Protein AF-A0A535MXH8-F1 (afdb_monomer_lite)

Radius of gyration: 13.24 Å; chains: 1; bounding box: 32×20×31 Å

Secondary structure (DSSP, 8-state):
-PPTT-------BTTB-----------TT-------PPPPHHHHHHT--

Foldseek 3Di:
DADPPHDDDDAADPPDHDDDDDDADADPVRDRDDDDDDDDPVNSVVVPD

pLDDT: mean 94.67, std 7.38, range [53.0, 98.44]

Structure (mmCIF, N/CA/C/O backbone):
data_AF-A0A535MXH8-F1
#
_entry.id   AF-A0A535MXH8-F1
#
loop_
_atom_site.group_PDB
_atom_site.id
_atom_site.type_symbol
_atom_site.label_atom_id
_atom_site.label_alt_id
_atom_site.label_comp_id
_atom_site.label_asym_id
_atom_site.label_entity_id
_atom_site.label_seq_id
_atom_site.pdbx_PDB_ins_code
_atom_site.Cartn_x
_atom_site.Cartn_y
_atom_site.Cartn_z
_atom_site.occupancy
_atom_site.B_iso_or_equiv
_atom_site.auth_seq_id
_atom_site.auth_comp_id
_atom_site.auth_asym_id
_atom_site.auth_atom_id
_atom_site.pdbx_PDB_model_num
ATOM 1 N N . PHE A 1 1 ? -0.727 -14.135 -4.695 1.00 87.62 1 PHE A N 1
ATOM 2 C CA . PHE A 1 1 ? 0.035 -13.751 -5.892 1.00 87.62 1 PHE A CA 1
ATOM 3 C C . PHE A 1 1 ? -0.715 -12.578 -6.461 1.00 87.62 1 PHE A C 1
ATOM 5 O O . PHE A 1 1 ? -1.928 -12.701 -6.574 1.00 87.62 1 PHE A O 1
ATOM 12 N N . PHE A 1 2 ? -0.021 -11.469 -6.663 1.00 96.06 2 PHE A N 1
ATOM 13 C CA . PHE A 1 2 ? -0.574 -10.290 -7.312 1.00 96.06 2 PHE A CA 1
ATOM 14 C C . PHE A 1 2 ? -0.007 -10.273 -8.721 1.00 96.06 2 PHE A C 1
ATOM 16 O O . PHE A 1 2 ? 1.183 -10.565 -8.894 1.00 96.06 2 PHE A O 1
ATOM 23 N N . ASP A 1 3 ? -0.863 -10.021 -9.700 1.00 96.38 3 ASP A N 1
ATOM 24 C CA . ASP A 1 3 ? -0.423 -9.900 -11.081 1.00 96.38 3 ASP A CA 1
ATOM 25 C C . ASP A 1 3 ? 0.495 -8.671 -11.237 1.00 96.38 3 ASP A C 1
ATOM 27 O O . ASP A 1 3 ? 0.442 -7.735 -10.429 1.00 96.38 3 ASP A O 1
ATOM 31 N N . PRO A 1 4 ? 1.368 -8.649 -12.261 1.00 94.31 4 PRO A N 1
ATOM 32 C CA . PRO A 1 4 ? 2.127 -7.449 -12.588 1.00 94.31 4 PRO A CA 1
ATOM 33 C C . PRO A 1 4 ? 1.198 -6.240 -12.743 1.00 94.31 4 PRO A C 1
ATOM 35 O O . PRO A 1 4 ? 0.134 -6.345 -13.353 1.00 94.31 4 PRO A O 1
ATOM 38 N N . ASP A 1 5 ? 1.615 -5.103 -12.190 1.00 93.25 5 ASP A N 1
ATOM 39 C CA . ASP A 1 5 ? 0.881 -3.830 -12.202 1.00 93.25 5 ASP A CA 1
ATOM 40 C C . ASP A 1 5 ? -0.496 -3.840 -11.495 1.00 93.25 5 ASP A C 1
ATOM 42 O O . ASP A 1 5 ? -1.233 -2.856 -11.579 1.00 93.25 5 ASP A O 1
ATOM 46 N N . GLU A 1 6 ? -0.852 -4.905 -10.764 1.00 97.12 6 GLU A N 1
ATOM 47 C CA . GLU A 1 6 ? -2.077 -4.947 -9.958 1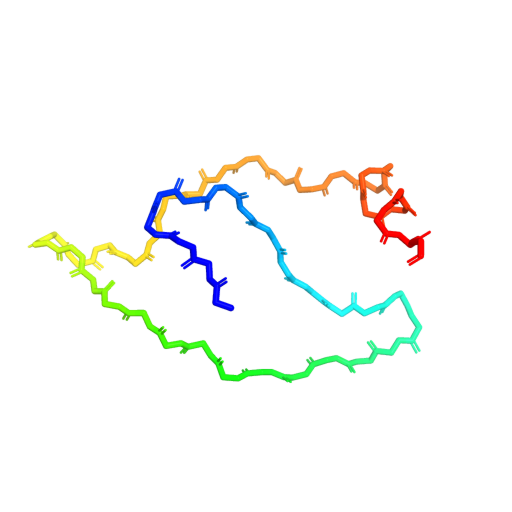.00 97.12 6 GLU A CA 1
ATOM 48 C C . GLU A 1 6 ? -1.982 -3.981 -8.767 1.00 97.12 6 GLU A C 1
ATOM 50 O O . GLU A 1 6 ? -1.067 -4.076 -7.943 1.00 97.12 6 GLU A O 1
ATOM 55 N N . ASP A 1 7 ? -2.958 -3.077 -8.640 1.00 96.56 7 ASP A N 1
ATOM 56 C CA . ASP A 1 7 ? -3.105 -2.231 -7.455 1.00 96.56 7 ASP A CA 1
ATOM 57 C C . ASP A 1 7 ? -3.651 -3.063 -6.291 1.00 96.56 7 ASP A C 1
ATOM 59 O O . ASP A 1 7 ? -4.746 -3.629 -6.363 1.00 96.56 7 ASP A O 1
ATOM 63 N N . HIS A 1 8 ? -2.867 -3.169 -5.223 1.00 97.00 8 HIS A N 1
ATOM 64 C CA . HIS A 1 8 ? -3.190 -4.023 -4.096 1.00 97.00 8 HIS A CA 1
ATOM 65 C C . HIS A 1 8 ? -2.606 -3.500 -2.786 1.00 97.00 8 HIS A C 1
ATOM 67 O O . H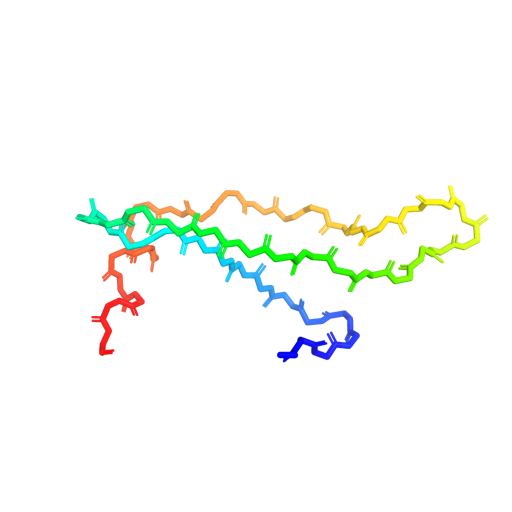IS A 1 8 ? -1.627 -2.756 -2.733 1.00 97.00 8 HIS A O 1
ATOM 73 N N . TRP A 1 9 ? -3.192 -3.977 -1.690 1.00 97.50 9 TRP A N 1
ATOM 74 C CA . TRP A 1 9 ? -2.669 -3.803 -0.345 1.00 97.50 9 TRP A CA 1
ATOM 75 C C . TRP A 1 9 ? -2.815 -5.107 0.436 1.00 97.50 9 TRP A C 1
ATOM 77 O O . TRP A 1 9 ? -3.682 -5.939 0.167 1.00 97.50 9 TRP A O 1
ATOM 87 N N . HIS A 1 10 ? -1.959 -5.297 1.431 1.00 96.75 10 HIS A N 1
ATOM 88 C CA . HIS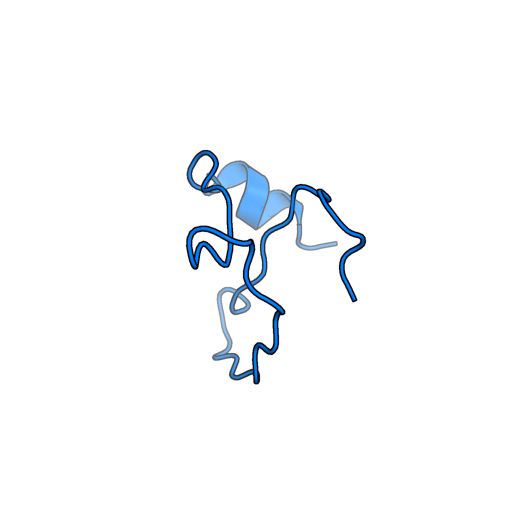 A 1 10 ? -2.054 -6.415 2.359 1.00 96.75 10 HIS A CA 1
ATOM 89 C C . HIS A 1 10 ? -1.540 -5.984 3.730 1.00 96.75 10 HIS A C 1
ATOM 91 O O . HIS A 1 10 ? -0.606 -5.192 3.848 1.00 96.75 10 HIS A O 1
ATOM 97 N N . GLY A 1 11 ? -2.133 -6.519 4.791 1.00 96.69 11 GLY A N 1
ATOM 98 C CA . GLY A 1 11 ? -1.794 -6.126 6.150 1.00 96.69 11 GLY A CA 1
ATOM 99 C C . GLY A 1 11 ? -2.357 -7.079 7.190 1.00 96.69 11 GLY A C 1
ATOM 100 O O . GLY A 1 11 ? -2.970 -8.097 6.871 1.00 96.69 11 GLY A O 1
ATOM 101 N N . ALA A 1 12 ? -2.111 -6.750 8.452 1.00 97.00 12 ALA A N 1
ATOM 102 C CA . ALA A 1 12 ? -2.680 -7.467 9.583 1.00 97.00 12 ALA A CA 1
ATOM 103 C C . ALA A 1 12 ? -4.214 -7.350 9.611 1.00 97.00 12 ALA A C 1
ATOM 105 O O . ALA A 1 12 ? -4.785 -6.396 9.082 1.00 97.00 12 ALA A O 1
ATOM 106 N N . ALA A 1 13 ? -4.876 -8.299 10.276 1.00 95.62 13 ALA A N 1
ATOM 107 C CA . ALA A 1 13 ? -6.255 -8.100 10.711 1.00 95.62 13 ALA A CA 1
ATOM 108 C C . ALA A 1 13 ? -6.279 -7.134 11.918 1.00 95.62 13 ALA A C 1
ATOM 110 O O . ALA A 1 13 ? -5.277 -7.052 12.633 1.00 95.62 13 ALA A O 1
ATOM 111 N N . PRO A 1 14 ? -7.406 -6.454 12.217 1.00 94.94 14 PRO A N 1
ATOM 112 C CA . PRO A 1 14 ? -7.443 -5.445 13.286 1.00 94.94 14 PRO A CA 1
ATOM 113 C C . PRO A 1 14 ? -7.109 -5.975 14.686 1.00 94.94 14 PRO A C 1
ATOM 115 O O . PRO A 1 14 ? -6.726 -5.216 15.569 1.00 94.94 14 PRO A O 1
ATOM 118 N N . ASP A 1 15 ? -7.287 -7.277 14.900 1.00 96.25 15 ASP A N 1
ATOM 119 C CA . ASP A 1 15 ? -7.171 -7.968 16.183 1.00 96.25 15 ASP A CA 1
ATOM 120 C C . ASP A 1 15 ? -6.090 -9.061 16.182 1.00 96.25 15 ASP A C 1
ATOM 122 O O . ASP A 1 15 ? -5.996 -9.849 17.126 1.00 96.25 15 ASP A O 1
ATOM 126 N N . ARG A 1 16 ? -5.268 -9.144 15.126 1.00 96.75 16 ARG A N 1
ATOM 127 C CA . ARG A 1 16 ? -4.249 -10.191 15.011 1.00 96.75 16 ARG A CA 1
ATOM 128 C C . ARG A 1 16 ? -3.037 -9.748 14.206 1.00 96.75 16 ARG A C 1
ATOM 130 O O . ARG A 1 16 ? -3.161 -9.313 13.067 1.00 96.75 16 ARG A O 1
ATOM 137 N N . PHE A 1 17 ? -1.856 -9.977 14.774 1.00 97.62 17 PHE A N 1
ATOM 138 C CA . PHE A 1 17 ? -0.585 -9.787 14.081 1.00 97.62 17 PHE A CA 1
ATOM 139 C C . PHE A 1 17 ? -0.457 -10.707 12.857 1.00 97.62 17 PHE A C 1
ATOM 141 O O . PHE A 1 17 ? -0.868 -11.868 12.892 1.00 97.62 17 PHE A O 1
ATOM 148 N N . MET A 1 18 ? 0.163 -10.194 11.797 1.00 98.06 18 MET A N 1
ATOM 149 C CA . MET A 1 18 ? 0.479 -10.938 10.582 1.00 98.06 18 MET A CA 1
ATOM 150 C C . MET A 1 18 ? 1.972 -10.804 10.282 1.00 98.06 18 MET A C 1
ATOM 152 O O . MET A 1 18 ? 2.546 -9.726 10.420 1.00 98.06 18 MET A O 1
ATOM 156 N N . THR A 1 19 ? 2.591 -11.907 9.866 1.00 98.44 19 THR A N 1
ATOM 157 C CA . THR A 1 19 ? 3.935 -11.918 9.289 1.00 98.44 19 THR A CA 1
ATOM 158 C C . THR A 1 19 ? 3.884 -12.621 7.945 1.00 98.44 19 THR A C 1
ATOM 160 O O . THR A 1 19 ? 3.174 -13.617 7.789 1.00 98.44 19 THR A O 1
ATOM 163 N N . HIS A 1 20 ? 4.629 -12.103 6.977 1.00 98.00 20 HIS A N 1
ATOM 164 C CA . HIS A 1 20 ? 4.785 -12.738 5.683 1.00 98.00 20 HIS A CA 1
ATOM 165 C C . HIS A 1 20 ? 6.167 -12.444 5.110 1.00 98.00 20 HIS A C 1
ATOM 167 O O . HIS A 1 20 ? 6.818 -11.463 5.472 1.00 98.00 20 HIS A O 1
ATOM 173 N N . LEU A 1 21 ? 6.595 -13.311 4.198 1.00 98.25 21 LEU A N 1
ATOM 174 C CA . LEU A 1 21 ? 7.713 -13.038 3.313 1.00 98.25 21 LEU A CA 1
ATOM 175 C C . LEU A 1 21 ? 7.170 -12.328 2.069 1.00 98.25 21 LEU A C 1
ATOM 177 O O . LEU A 1 21 ? 6.199 -12.794 1.473 1.00 98.25 21 LEU A O 1
ATOM 181 N N . SER A 1 22 ? 7.798 -11.219 1.688 1.00 96.94 22 SER A N 1
ATOM 182 C CA . SER A 1 22 ? 7.562 -10.564 0.401 1.00 96.94 22 SER A CA 1
ATOM 183 C C . SER A 1 22 ? 8.763 -10.809 -0.504 1.00 96.94 22 SER A C 1
ATOM 185 O O . SER A 1 22 ? 9.906 -10.651 -0.073 1.00 96.94 22 SER A O 1
ATOM 187 N N . MET A 1 23 ? 8.501 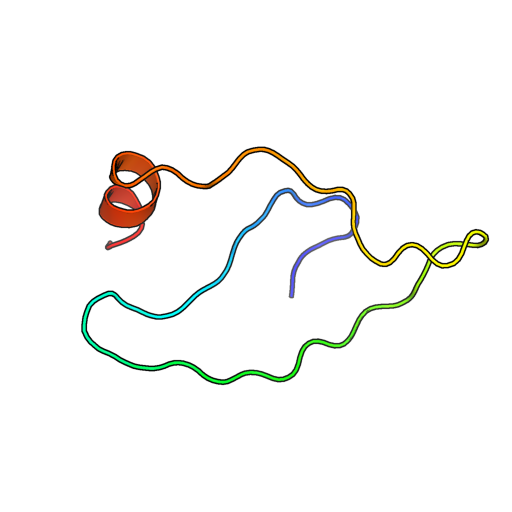-11.236 -1.734 1.00 96.31 23 MET A N 1
ATOM 188 C CA . MET A 1 23 ? 9.519 -11.535 -2.734 1.00 96.31 23 MET A CA 1
ATOM 189 C C . MET A 1 23 ? 9.036 -10.987 -4.072 1.00 96.31 23 MET A C 1
ATOM 191 O O . MET A 1 23 ? 7.965 -11.368 -4.539 1.00 96.31 23 MET A O 1
ATOM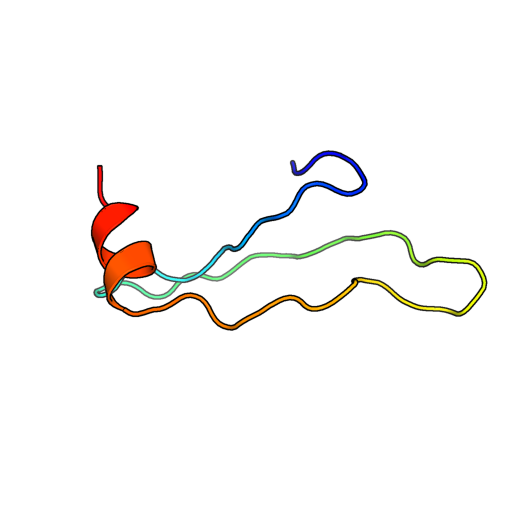 195 N N . VAL A 1 24 ? 9.810 -10.070 -4.646 1.00 95.56 24 VAL A N 1
ATOM 196 C CA . VAL A 1 24 ? 9.455 -9.300 -5.840 1.00 95.56 24 VAL A CA 1
ATOM 197 C C . VAL A 1 24 ? 10.720 -9.025 -6.647 1.00 95.56 24 VAL A C 1
ATOM 199 O O . VAL A 1 24 ? 11.790 -8.807 -6.073 1.00 95.56 24 VAL A O 1
ATOM 202 N N . GLU A 1 25 ? 10.606 -9.080 -7.969 1.00 95.88 25 GLU A N 1
ATOM 203 C CA . GLU A 1 25 ? 11.666 -8.652 -8.883 1.00 95.88 25 GLU A CA 1
ATOM 204 C C . GLU A 1 25 ? 11.667 -7.120 -8.992 1.00 95.88 25 GLU A C 1
ATOM 206 O O . GLU A 1 25 ? 10.629 -6.481 -8.841 1.00 95.88 25 GLU A O 1
ATOM 211 N N . VAL A 1 26 ? 12.831 -6.512 -9.223 1.00 96.12 26 VAL A N 1
ATOM 212 C CA . VAL A 1 26 ? 12.952 -5.051 -9.372 1.00 96.12 26 VAL A CA 1
ATOM 213 C C . VAL A 1 26 ? 13.054 -4.659 -10.840 1.00 96.12 26 VAL A C 1
ATOM 215 O O . VAL A 1 26 ? 13.552 -5.436 -11.654 1.00 96.12 26 VAL A O 1
ATOM 218 N N . ASP A 1 27 ? 12.613 -3.445 -11.170 1.00 93.81 27 ASP A N 1
ATOM 219 C CA . ASP A 1 27 ? 12.815 -2.871 -12.503 1.00 93.81 27 ASP A CA 1
ATOM 220 C C . ASP A 1 27 ? 14.301 -2.532 -12.776 1.00 93.81 27 ASP A C 1
ATOM 222 O O . ASP A 1 27 ? 15.158 -2.594 -11.889 1.00 93.81 27 ASP A O 1
ATOM 226 N N . ASP A 1 28 ? 14.614 -2.102 -14.004 1.00 96.12 28 ASP A N 1
ATOM 227 C CA . ASP A 1 28 ? 15.975 -1.704 -14.415 1.00 96.12 28 ASP A CA 1
ATOM 228 C C . ASP A 1 28 ? 16.549 -0.516 -13.615 1.00 96.12 28 ASP A C 1
ATOM 230 O O . ASP A 1 28 ? 17.750 -0.239 -13.664 1.00 96.12 28 ASP A O 1
ATOM 234 N N . LYS A 1 29 ? 15.699 0.223 -12.895 1.00 96.62 29 LYS A N 1
ATOM 235 C CA . LYS A 1 29 ? 16.074 1.346 -12.026 1.00 96.62 29 LYS A CA 1
ATOM 236 C C . LYS A 1 29 ? 16.156 0.930 -10.552 1.00 96.62 29 LYS A C 1
ATOM 238 O O . LYS A 1 29 ? 16.500 1.766 -9.718 1.00 96.62 29 LYS A O 1
ATOM 243 N N . GLY A 1 30 ? 15.881 -0.336 -10.234 1.00 96.56 30 GLY A N 1
ATOM 244 C CA . GLY A 1 30 ? 15.890 -0.892 -8.886 1.00 96.56 30 GLY A CA 1
ATOM 245 C C . GLY A 1 30 ? 14.617 -0.637 -8.072 1.00 96.56 30 GLY A C 1
ATOM 246 O O . GLY A 1 30 ? 14.639 -0.844 -6.859 1.00 96.56 30 GLY A O 1
ATOM 247 N N . ASN A 1 31 ? 13.520 -0.186 -8.686 1.00 96.00 31 ASN A N 1
ATOM 248 C CA . ASN A 1 31 ? 12.249 0.002 -7.985 1.00 96.00 31 ASN A CA 1
ATOM 249 C C . ASN A 1 31 ? 11.510 -1.334 -7.850 1.00 96.00 31 ASN A C 1
ATOM 251 O O . ASN A 1 31 ? 11.396 -2.087 -8.814 1.00 96.00 31 ASN A O 1
ATOM 255 N N . SER A 1 32 ? 10.970 -1.604 -6.661 1.00 95.50 32 SER A N 1
ATOM 256 C CA . SER A 1 32 ? 10.165 -2.800 -6.370 1.00 95.50 32 SER A CA 1
ATOM 257 C C . SER A 1 32 ? 8.654 -2.546 -6.341 1.00 95.50 32 SER A C 1
ATOM 259 O O . SER A 1 32 ? 7.884 -3.498 -6.262 1.00 95.50 32 SER A O 1
ATOM 261 N N . ALA A 1 33 ? 8.224 -1.280 -6.350 1.00 96.44 33 ALA A N 1
ATOM 262 C CA . ALA A 1 33 ? 6.819 -0.888 -6.306 1.00 96.44 33 ALA A CA 1
ATOM 263 C C . ALA A 1 33 ? 6.621 0.554 -6.793 1.00 96.44 33 ALA A C 1
ATOM 265 O O . ALA A 1 33 ? 7.510 1.398 -6.656 1.00 96.44 33 ALA A O 1
ATOM 266 N N . THR A 1 34 ? 5.410 0.845 -7.266 1.00 96.38 34 THR A N 1
ATOM 267 C CA . THR A 1 34 ? 4.881 2.210 -7.368 1.00 96.38 34 THR A CA 1
ATOM 268 C C . THR A 1 34 ? 3.897 2.419 -6.222 1.00 96.38 34 THR A C 1
ATOM 270 O O . THR A 1 34 ? 2.927 1.678 -6.106 1.00 96.38 34 THR A O 1
ATOM 273 N N . TRP A 1 35 ? 4.145 3.403 -5.356 1.00 97.00 35 TRP A N 1
ATOM 274 C CA . TRP A 1 35 ? 3.287 3.647 -4.194 1.00 97.00 35 TRP A CA 1
ATOM 275 C C . TRP A 1 35 ? 2.066 4.495 -4.558 1.00 97.00 35 TRP A C 1
ATOM 277 O O . TRP A 1 35 ? 2.205 5.584 -5.119 1.00 97.00 35 TRP A O 1
ATOM 287 N N . GLY A 1 36 ? 0.884 3.985 -4.208 1.00 96.31 36 GLY A N 1
ATOM 288 C CA . GLY A 1 36 ? -0.396 4.680 -4.316 1.00 96.31 36 GLY A CA 1
ATOM 289 C C . GLY A 1 36 ? -0.753 5.495 -3.069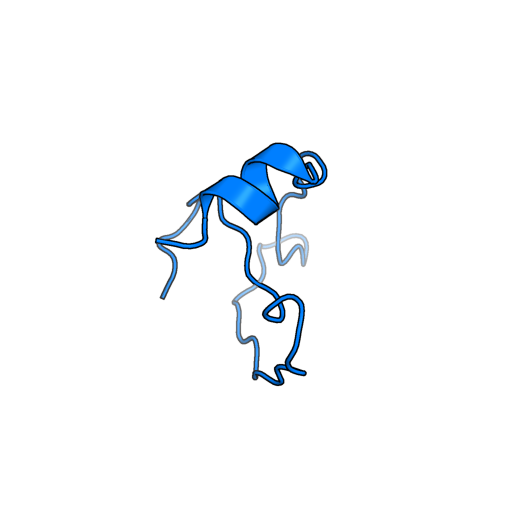 1.00 96.31 36 GLY A C 1
ATOM 290 O O . GLY A 1 36 ? 0.106 5.912 -2.290 1.00 96.31 36 GLY A O 1
ATOM 291 N N . THR A 1 37 ? -2.052 5.734 -2.884 1.00 98.12 37 THR A N 1
ATOM 292 C CA . THR A 1 37 ? -2.581 6.432 -1.700 1.00 98.12 37 THR A CA 1
ATOM 293 C C . THR A 1 37 ? -2.676 5.472 -0.512 1.00 98.12 37 THR A C 1
ATOM 295 O O . THR A 1 37 ? -2.765 4.259 -0.682 1.00 98.12 37 THR A O 1
ATOM 298 N N . HIS A 1 38 ? -2.654 6.011 0.708 1.00 98.00 38 HIS A N 1
ATOM 299 C CA . HIS A 1 38 ? -2.938 5.221 1.902 1.00 98.00 38 HIS A CA 1
ATOM 300 C C . HIS A 1 38 ? -4.346 4.621 1.841 1.00 98.00 38 HIS A C 1
ATOM 302 O O . HIS A 1 38 ? -5.301 5.330 1.533 1.00 98.00 38 HIS A O 1
ATOM 308 N N . VAL A 1 39 ? -4.462 3.348 2.224 1.00 97.94 39 VAL A N 1
ATOM 309 C CA . VAL A 1 39 ? -5.758 2.711 2.479 1.00 97.94 39 VAL A CA 1
ATOM 310 C C . VAL A 1 39 ? -6.420 3.425 3.654 1.00 97.94 39 VAL A C 1
ATOM 312 O O . VAL A 1 39 ? -5.822 3.548 4.726 1.00 97.94 39 VAL A O 1
ATOM 315 N N . SER A 1 40 ? -7.635 3.920 3.448 1.00 97.75 40 SER A N 1
ATOM 316 C CA . SER A 1 40 ? -8.427 4.570 4.491 1.00 97.75 40 SER A CA 1
ATOM 317 C C . SER A 1 40 ? -8.999 3.559 5.491 1.00 97.75 40 SER A C 1
ATOM 319 O O . SER A 1 40 ? -9.163 2.375 5.189 1.00 97.75 40 SER A O 1
ATOM 321 N N . ASP A 1 41 ? -9.384 4.033 6.679 1.00 97.06 41 ASP A N 1
ATOM 322 C CA . ASP A 1 41 ? -10.063 3.197 7.679 1.00 97.06 41 ASP A CA 1
ATOM 323 C C . ASP A 1 41 ? -11.383 2.606 7.145 1.00 97.06 41 ASP A C 1
ATOM 325 O O . ASP A 1 41 ? -11.761 1.494 7.519 1.00 97.06 41 ASP A O 1
ATOM 329 N N . GLU A 1 42 ? -12.076 3.323 6.249 1.00 96.88 42 GLU A N 1
ATOM 330 C CA . GLU A 1 42 ? -13.308 2.852 5.607 1.00 96.88 42 GLU A CA 1
ATOM 331 C C . GLU A 1 42 ? -13.036 1.676 4.659 1.00 96.88 42 GLU A C 1
ATOM 333 O O . GLU A 1 42 ? -13.684 0.633 4.775 1.00 96.88 42 GLU A O 1
ATOM 338 N N . GLU A 1 43 ? -12.046 1.798 3.769 1.00 96.81 43 GLU A N 1
ATOM 339 C CA . GLU A 1 43 ? -11.642 0.725 2.848 1.00 96.81 43 GLU A CA 1
ATOM 340 C C . GLU A 1 43 ? -11.119 -0.499 3.607 1.00 96.81 43 GLU A C 1
ATOM 342 O O . GLU A 1 43 ? -11.505 -1.635 3.316 1.00 96.81 43 GLU A O 1
ATOM 347 N N . TYR A 1 44 ? -10.293 -0.269 4.631 1.00 96.75 44 TYR A N 1
ATOM 348 C CA . TYR A 1 44 ? -9.775 -1.327 5.492 1.00 96.75 44 TYR A CA 1
ATOM 349 C C . TYR A 1 44 ? -10.904 -2.058 6.236 1.00 96.75 44 TYR A C 1
ATOM 351 O O . TYR A 1 44 ? -10.926 -3.290 6.299 1.00 96.75 44 TYR A O 1
ATOM 359 N N . GLY A 1 45 ? -11.884 -1.314 6.759 1.00 95.31 45 GLY A N 1
ATOM 360 C CA . GLY A 1 45 ? -13.068 -1.873 7.408 1.00 95.31 45 GLY A CA 1
ATOM 361 C C . GLY A 1 45 ? -13.971 -2.661 6.454 1.00 95.31 45 GLY A C 1
ATOM 362 O O . GLY A 1 45 ? -14.494 -3.708 6.839 1.00 95.31 45 GLY A O 1
ATOM 363 N N . ALA A 1 46 ? -14.127 -2.202 5.208 1.00 93.75 46 ALA A N 1
ATOM 364 C CA . ALA A 1 46 ? -14.966 -2.841 4.191 1.00 93.75 46 ALA A CA 1
ATOM 365 C C . ALA A 1 46 ? -14.394 -4.167 3.659 1.00 93.75 46 ALA A C 1
ATOM 367 O O . ALA A 1 46 ? -15.158 -5.033 3.222 1.00 93.75 46 ALA A O 1
ATOM 368 N N . ALA A 1 47 ? -13.072 -4.352 3.723 1.00 84.75 47 ALA A N 1
ATOM 369 C CA . ALA A 1 47 ? -12.397 -5.582 3.310 1.00 84.75 47 ALA A CA 1
ATOM 370 C C . ALA A 1 47 ? -12.635 -6.775 4.257 1.00 84.75 47 ALA A C 1
ATOM 372 O O . ALA A 1 47 ? -12.324 -7.913 3.906 1.00 84.75 47 ALA A O 1
ATOM 373 N N . ARG A 1 48 ? -13.231 -6.549 5.438 1.00 70.75 48 ARG A N 1
ATOM 374 C CA . ARG A 1 48 ? -13.775 -7.614 6.293 1.00 70.75 48 ARG A CA 1
ATOM 375 C C . ARG A 1 48 ? -15.085 -8.150 5.698 1.00 70.75 48 ARG A C 1
ATOM 377 O O . ARG A 1 48 ? -16.168 -7.721 6.097 1.00 70.75 48 ARG A O 1
ATOM 384 N N . ARG A 1 49 ? -15.000 -9.100 4.768 1.00 53.00 49 ARG A N 1
ATOM 385 C CA . ARG A 1 49 ? -16.124 -9.973 4.391 1.00 53.00 49 ARG A CA 1
ATOM 386 C C . ARG A 1 49 ? -15.758 -11.434 4.571 1.00 53.00 49 ARG A C 1
ATOM 388 O O . ARG A 1 49 ? -14.606 -11.789 4.248 1.00 53.00 49 ARG A O 1
#

Sequence (49 aa):
FFDPDEDHWHGAAPDRFMTHLSMVEVDDKGNSATWGTHVSDEEYGAARR